Protein AF-A0A526TB05-F1 (afdb_monomer_lite)

Sequence (81 aa):
GSPSFRGAGGISVPLASALSIRNGEPVVLGIRPEHLRLSDDQGIPVTVAVVEPTGSEVQLIGRTAGGEEIVANFRERHSFT

Radius of gyration: 14.42 Å; chains: 1; bounding box: 37×22×37 Å

Structure (mmCIF, N/CA/C/O backbone):
data_AF-A0A526TB05-F1
#
_entry.id   AF-A0A526TB05-F1
#
loop_
_atom_site.group_PDB
_atom_site.id
_atom_site.type_symbol
_atom_site.label_atom_id
_atom_site.label_alt_id
_atom_site.label_comp_id
_atom_site.label_asym_id
_atom_site.label_entity_id
_atom_site.label_seq_id
_atom_site.pdbx_PDB_ins_code
_atom_site.Cartn_x
_atom_site.Cartn_y
_atom_site.Cartn_z
_atom_site.occupancy
_atom_site.B_iso_or_equiv
_atom_site.auth_seq_id
_atom_site.auth_comp_id
_atom_site.auth_asym_id
_atom_site.auth_atom_id
_atom_site.pdbx_PDB_model_num
ATOM 1 N N . GLY A 1 1 ? 19.281 12.005 -14.257 1.00 66.25 1 GLY A N 1
ATOM 2 C CA . GLY A 1 1 ? 18.015 12.112 -13.507 1.00 66.25 1 GLY A CA 1
ATOM 3 C C . GLY A 1 1 ? 18.116 11.269 -12.256 1.00 66.25 1 GLY A C 1
ATOM 4 O O . GLY A 1 1 ? 18.899 10.325 -12.267 1.00 66.25 1 GLY A O 1
ATOM 5 N N . SER A 1 2 ? 17.380 11.608 -11.199 1.00 82.31 2 SER A N 1
ATOM 6 C CA . SER A 1 2 ? 17.323 10.777 -9.989 1.00 82.31 2 SER A CA 1
ATOM 7 C C . SER A 1 2 ? 16.683 9.418 -10.313 1.00 82.31 2 SER A C 1
ATOM 9 O O . SER A 1 2 ? 15.695 9.388 -11.05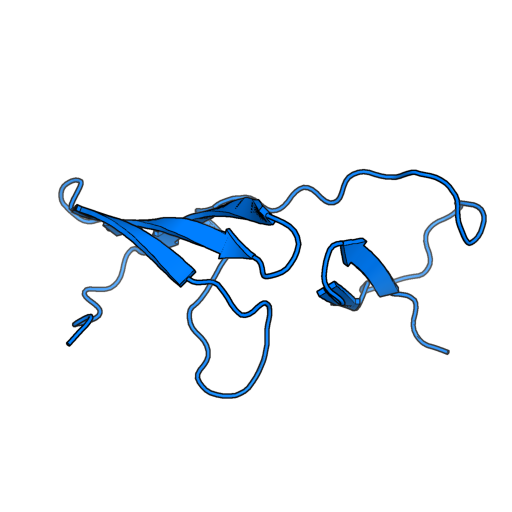5 1.00 82.31 2 SER A O 1
ATOM 11 N N . PRO A 1 3 ? 17.241 8.297 -9.830 1.00 91.19 3 PRO A N 1
ATOM 12 C CA . PRO A 1 3 ? 16.701 6.972 -10.111 1.00 91.19 3 PRO A CA 1
ATOM 13 C C . PRO A 1 3 ? 15.319 6.796 -9.467 1.00 91.19 3 PRO A C 1
ATOM 15 O O . PRO A 1 3 ? 15.052 7.318 -8.385 1.00 91.19 3 PRO A O 1
ATOM 18 N N . SER A 1 4 ? 14.434 6.060 -10.138 1.00 93.25 4 SER A N 1
ATOM 19 C CA . SER A 1 4 ? 13.095 5.735 -9.635 1.00 93.25 4 SER A CA 1
ATOM 20 C C . SER A 1 4 ? 12.721 4.301 -9.988 1.00 93.25 4 SER A C 1
ATOM 22 O O . SER A 1 4 ? 13.055 3.812 -11.068 1.00 93.25 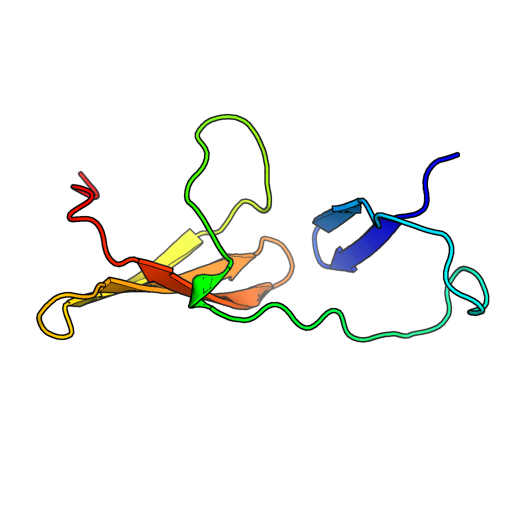4 SER A O 1
ATOM 24 N N . PHE A 1 5 ? 12.016 3.641 -9.074 1.00 93.81 5 PHE A N 1
ATOM 25 C CA . PHE A 1 5 ? 11.283 2.416 -9.359 1.00 93.81 5 PHE A CA 1
ATOM 26 C C . PHE A 1 5 ? 9.963 2.774 -10.047 1.00 93.81 5 PHE A C 1
ATOM 28 O O . PHE A 1 5 ? 9.295 3.724 -9.631 1.00 93.81 5 PHE A O 1
ATOM 35 N N . ARG A 1 6 ? 9.585 2.010 -11.077 1.00 93.81 6 ARG A N 1
ATOM 36 C CA . ARG A 1 6 ? 8.316 2.168 -11.796 1.00 93.81 6 ARG A CA 1
ATOM 37 C C . ARG A 1 6 ? 7.479 0.905 -11.653 1.00 93.81 6 ARG A C 1
ATOM 39 O O . ARG A 1 6 ? 7.894 -0.150 -12.126 1.00 93.81 6 ARG A O 1
ATOM 46 N N . GLY A 1 7 ? 6.325 1.041 -11.008 1.00 92.69 7 GLY A N 1
ATOM 47 C CA . GLY A 1 7 ? 5.333 -0.023 -10.856 1.00 92.69 7 GLY A CA 1
ATOM 48 C C . GLY A 1 7 ? 4.195 0.098 -11.870 1.00 92.69 7 GLY A C 1
ATOM 49 O O . GLY A 1 7 ? 4.191 0.985 -12.732 1.00 92.69 7 GLY A O 1
ATOM 50 N N . ALA A 1 8 ? 3.206 -0.786 -11.757 1.00 91.19 8 ALA A N 1
ATOM 51 C CA . ALA A 1 8 ? 1.997 -0.707 -12.568 1.00 91.19 8 ALA A CA 1
ATOM 52 C C . ALA A 1 8 ? 1.166 0.538 -12.201 1.00 91.19 8 ALA A C 1
ATOM 54 O O . ALA A 1 8 ? 1.370 1.171 -11.167 1.00 91.19 8 ALA A O 1
ATOM 55 N N . GLY A 1 9 ? 0.229 0.934 -13.068 1.00 89.12 9 GLY A N 1
ATOM 56 C CA . GLY A 1 9 ? -0.704 2.029 -12.762 1.00 89.12 9 GLY A CA 1
ATOM 57 C C . GLY A 1 9 ? -0.056 3.405 -12.547 1.00 89.12 9 GLY A C 1
ATOM 58 O O . GLY A 1 9 ? -0.661 4.263 -11.915 1.00 89.12 9 GLY A O 1
ATOM 59 N N . GLY A 1 10 ? 1.166 3.620 -13.049 1.00 89.88 10 GLY A N 1
ATOM 60 C CA . GLY A 1 10 ? 1.868 4.905 -12.945 1.00 89.88 10 GLY A CA 1
ATOM 61 C C . GLY A 1 10 ? 2.613 5.131 -11.626 1.00 89.88 10 GLY A C 1
ATOM 62 O O . GLY A 1 10 ? 3.075 6.245 -11.385 1.00 89.88 10 GLY A O 1
ATOM 63 N N . ILE A 1 11 ? 2.767 4.098 -10.789 1.00 91.94 11 ILE A N 1
ATOM 64 C CA . ILE A 1 11 ? 3.540 4.183 -9.543 1.00 91.94 11 ILE A CA 1
ATOM 65 C C . ILE A 1 11 ? 4.987 4.569 -9.848 1.00 91.94 11 ILE A C 1
ATOM 67 O O . ILE A 1 11 ? 5.663 3.921 -10.650 1.00 91.94 11 ILE A O 1
ATOM 71 N N . SER A 1 12 ? 5.477 5.593 -9.152 1.00 92.56 12 SER A N 1
ATOM 72 C CA . SER A 1 12 ? 6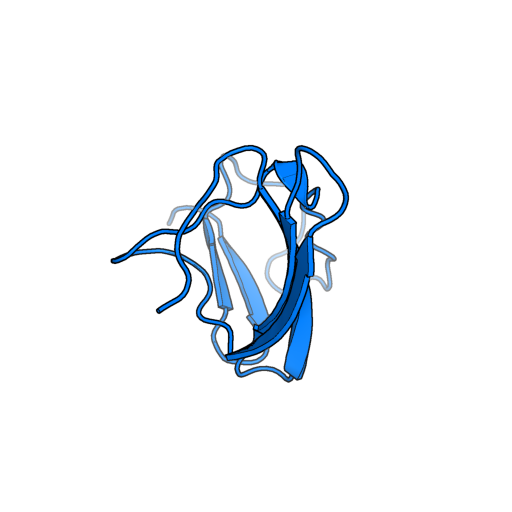.867 6.032 -9.215 1.00 92.56 12 SER A CA 1
ATOM 73 C C . SER A 1 12 ? 7.394 6.280 -7.809 1.00 92.56 12 SER A C 1
ATOM 75 O O . SER A 1 12 ? 6.921 7.181 -7.121 1.00 92.56 12 SER A O 1
ATOM 77 N N . VAL A 1 13 ? 8.398 5.506 -7.398 1.00 92.44 13 VAL A N 1
ATOM 78 C CA . VAL A 1 13 ? 9.050 5.660 -6.090 1.00 92.44 13 VAL A CA 1
ATOM 79 C C . VAL A 1 13 ? 10.491 6.124 -6.301 1.00 92.44 13 VAL A C 1
ATOM 81 O O . VAL A 1 13 ? 11.269 5.399 -6.931 1.00 92.44 13 VAL A O 1
ATOM 84 N N . PRO A 1 14 ? 10.875 7.319 -5.814 1.00 91.88 14 PRO A N 1
ATOM 85 C CA . PRO A 1 14 ? 12.257 7.779 -5.867 1.00 91.88 14 PRO A CA 1
ATOM 86 C C . PRO A 1 14 ? 13.183 6.832 -5.103 1.00 91.88 14 PRO A C 1
ATOM 88 O O . PRO A 1 14 ? 12.867 6.394 -3.998 1.00 91.88 14 PRO A O 1
ATOM 91 N N . LEU A 1 15 ? 14.347 6.542 -5.676 1.00 90.88 15 LEU A N 1
ATOM 92 C CA . LEU A 1 15 ? 15.384 5.752 -5.022 1.00 90.88 15 LEU A CA 1
ATOM 93 C C . LEU A 1 15 ? 16.471 6.684 -4.484 1.00 90.88 15 LEU A C 1
ATOM 95 O O . LEU A 1 15 ? 16.868 7.642 -5.147 1.00 90.88 15 LEU A O 1
ATOM 99 N N . ALA A 1 16 ? 16.963 6.392 -3.279 1.00 87.19 16 ALA A N 1
ATOM 100 C CA . ALA A 1 16 ? 17.972 7.216 -2.611 1.00 87.19 16 ALA A CA 1
ATOM 101 C C . ALA A 1 16 ? 19.314 7.245 -3.363 1.00 87.19 16 ALA A C 1
ATOM 103 O O . ALA A 1 16 ? 20.045 8.232 -3.307 1.00 87.19 16 ALA A O 1
ATOM 104 N N . SER A 1 17 ? 19.641 6.167 -4.075 1.00 86.56 17 SER A N 1
ATOM 105 C CA . SER A 1 17 ? 20.864 6.046 -4.858 1.00 86.56 17 SER A CA 1
ATOM 106 C C . SER A 1 17 ? 20.644 5.184 -6.096 1.00 86.56 17 SER A C 1
ATOM 108 O O . SER A 1 17 ? 19.659 4.451 -6.217 1.00 86.56 17 SER A O 1
ATOM 110 N N . ALA A 1 18 ? 21.570 5.301 -7.048 1.00 83.00 18 ALA A N 1
ATOM 111 C CA . ALA A 1 18 ? 21.600 4.411 -8.194 1.00 83.00 18 ALA A CA 1
ATOM 112 C C . ALA A 1 18 ? 21.954 2.996 -7.728 1.00 83.00 18 ALA A C 1
ATOM 114 O O . ALA A 1 18 ? 22.888 2.793 -6.952 1.00 83.00 18 ALA A O 1
ATOM 115 N N . LEU A 1 19 ? 21.199 2.029 -8.226 1.00 86.00 19 LEU A N 1
ATOM 116 C CA . LEU A 1 19 ? 21.450 0.615 -8.019 1.00 86.00 19 LEU A CA 1
ATOM 117 C C . LEU A 1 19 ? 22.231 0.078 -9.226 1.00 86.00 19 LEU A C 1
ATOM 119 O O . LEU A 1 19 ? 22.038 0.545 -10.349 1.00 86.00 19 LEU A O 1
ATOM 123 N N . SER A 1 20 ? 23.089 -0.918 -9.010 1.00 89.38 20 SER A N 1
ATOM 124 C CA . SER A 1 20 ? 23.838 -1.600 -10.077 1.00 89.38 20 SER A CA 1
ATOM 125 C C . SER A 1 20 ? 22.952 -2.590 -10.848 1.00 89.38 20 SER A C 1
ATOM 127 O O . SER A 1 20 ? 23.237 -3.781 -10.898 1.00 89.38 20 SER A O 1
ATOM 129 N N . ILE A 1 21 ? 21.860 -2.087 -11.419 1.00 88.31 21 ILE A N 1
ATOM 130 C CA . ILE A 1 21 ? 20.859 -2.814 -12.215 1.00 88.31 21 ILE A CA 1
ATOM 131 C C . ILE A 1 21 ? 20.653 -2.095 -13.541 1.00 88.31 21 ILE A C 1
ATOM 133 O O . ILE A 1 21 ? 20.842 -0.878 -13.650 1.00 88.31 21 ILE A O 1
ATOM 137 N N . ARG A 1 22 ? 20.274 -2.846 -14.574 1.00 89.25 22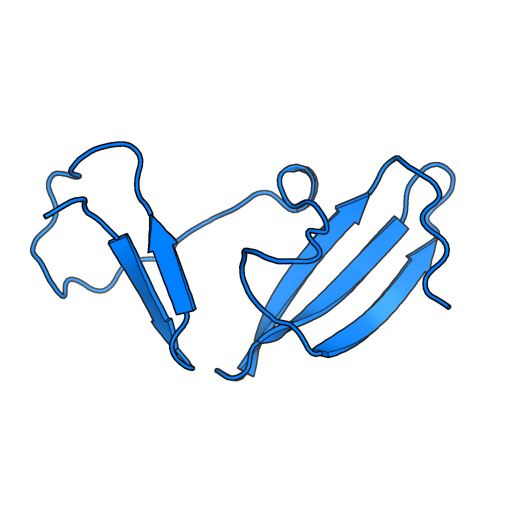 ARG A N 1
ATOM 138 C CA . ARG A 1 22 ? 19.999 -2.251 -15.882 1.00 89.25 22 ARG A CA 1
ATOM 139 C C . ARG A 1 22 ? 18.665 -1.511 -15.832 1.00 89.25 22 ARG A C 1
ATOM 141 O O . ARG A 1 22 ? 17.716 -1.936 -15.180 1.00 89.25 22 ARG A O 1
ATOM 148 N N . ASN A 1 23 ? 18.571 -0.393 -16.548 1.00 89.25 23 ASN A N 1
ATOM 149 C CA . ASN A 1 23 ? 17.292 0.296 -16.689 1.00 89.25 23 ASN A CA 1
ATOM 150 C C . ASN A 1 23 ? 16.278 -0.624 -17.397 1.00 89.25 23 ASN A C 1
ATOM 152 O O . ASN A 1 23 ? 16.613 -1.235 -18.411 1.00 89.25 23 ASN A O 1
ATOM 156 N N . GLY A 1 24 ? 15.061 -0.710 -16.858 1.00 89.56 24 GLY A N 1
ATOM 157 C CA . GLY A 1 24 ? 14.001 -1.591 -17.353 1.00 89.56 24 GLY A CA 1
ATOM 158 C C . GLY A 1 24 ? 14.127 -3.053 -16.918 1.00 89.56 24 GLY A C 1
ATOM 159 O O . GLY A 1 24 ? 13.310 -3.872 -17.332 1.00 89.56 24 GLY A O 1
ATOM 160 N N . GLU A 1 25 ? 15.121 -3.396 -16.096 1.00 92.31 25 GLU A N 1
ATOM 161 C CA . GLU A 1 25 ? 15.232 -4.733 -15.518 1.00 92.31 25 GLU A CA 1
ATOM 162 C C . GLU A 1 25 ? 14.054 -5.001 -14.562 1.00 92.31 25 GLU A C 1
ATOM 164 O O . GLU A 1 25 ? 13.763 -4.154 -13.709 1.00 92.31 25 GLU A O 1
ATOM 169 N N . PRO A 1 26 ? 13.353 -6.146 -14.689 1.00 92.06 26 PRO A N 1
ATOM 170 C CA . PRO A 1 26 ? 12.289 -6.510 -13.764 1.00 92.06 26 PRO A CA 1
ATOM 171 C C . PRO A 1 26 ? 12.841 -6.670 -12.348 1.00 92.06 26 PRO A C 1
ATOM 173 O O . PRO A 1 26 ? 13.707 -7.505 -12.094 1.00 92.06 26 PRO A O 1
ATOM 176 N N . VAL A 1 27 ? 12.319 -5.876 -11.419 1.00 92.50 27 VAL A N 1
ATOM 177 C CA . VAL A 1 27 ? 12.717 -5.887 -10.010 1.00 92.50 27 VAL A CA 1
ATOM 178 C C . VAL A 1 27 ? 11.485 -5.806 -9.117 1.00 92.50 27 VAL A C 1
ATOM 180 O O . VAL A 1 27 ? 10.423 -5.358 -9.546 1.00 92.50 27 VAL A O 1
ATOM 183 N N . VAL A 1 28 ? 11.636 -6.216 -7.860 1.00 92.50 28 VAL A N 1
ATOM 184 C CA . VAL A 1 28 ? 10.594 -6.106 -6.833 1.00 92.50 28 VAL A CA 1
ATOM 185 C C . VAL A 1 28 ? 11.019 -5.058 -5.810 1.00 92.50 28 VAL A C 1
ATOM 187 O O . VAL A 1 28 ? 12.098 -5.162 -5.226 1.00 92.50 28 VAL A O 1
ATOM 190 N N . LEU A 1 29 ? 10.166 -4.059 -5.575 1.00 92.75 29 LEU A N 1
ATOM 191 C CA . LEU A 1 29 ? 10.352 -3.080 -4.507 1.00 92.75 29 LEU A CA 1
ATOM 192 C C . LEU A 1 29 ? 9.640 -3.563 -3.238 1.00 92.75 29 LEU A C 1
ATOM 194 O O . LEU A 1 29 ? 8.418 -3.515 -3.146 1.00 92.75 29 LEU A O 1
ATOM 198 N N . GLY A 1 30 ? 10.412 -4.018 -2.252 1.00 93.75 30 GLY A N 1
ATOM 199 C CA . GLY A 1 30 ? 9.889 -4.382 -0.936 1.00 93.75 30 GLY A CA 1
ATOM 200 C C . GLY A 1 30 ? 9.915 -3.200 0.032 1.00 93.75 30 GLY A C 1
ATOM 201 O O . GLY A 1 30 ? 10.978 -2.633 0.282 1.00 93.75 30 GLY A O 1
ATOM 202 N N . ILE A 1 31 ? 8.765 -2.865 0.618 1.00 93.69 31 ILE A N 1
ATOM 203 C CA . ILE A 1 31 ? 8.636 -1.891 1.712 1.00 93.69 31 ILE A CA 1
ATOM 204 C C . ILE A 1 31 ? 7.944 -2.602 2.875 1.00 93.69 31 ILE A C 1
ATOM 206 O O . ILE A 1 31 ? 6.944 -3.289 2.676 1.00 93.69 31 ILE A O 1
ATOM 210 N N . ARG A 1 32 ? 8.487 -2.473 4.089 1.00 95.06 32 ARG A N 1
ATOM 211 C CA . ARG A 1 32 ? 7.833 -3.029 5.280 1.00 95.06 32 ARG A CA 1
ATOM 212 C C . ARG A 1 32 ? 6.552 -2.237 5.593 1.00 95.06 32 ARG A C 1
ATOM 214 O O . ARG A 1 32 ? 6.610 -1.010 5.499 1.00 95.06 32 ARG A O 1
ATOM 221 N N . PRO A 1 33 ? 5.436 -2.878 5.986 1.00 95.12 33 PRO A N 1
ATOM 222 C CA . PRO A 1 33 ? 4.171 -2.185 6.256 1.00 95.12 33 PRO A CA 1
ATOM 223 C C . PRO A 1 33 ? 4.280 -1.006 7.228 1.00 95.12 33 PRO A C 1
ATOM 225 O O . PRO A 1 33 ? 3.675 0.039 7.013 1.00 95.12 33 PRO A O 1
ATOM 228 N N . GLU A 1 34 ? 5.098 -1.145 8.266 1.00 94.88 34 GLU A N 1
ATOM 229 C CA . GLU A 1 34 ? 5.361 -0.136 9.297 1.00 94.88 34 GLU A CA 1
ATOM 230 C C . GLU A 1 34 ? 6.212 1.057 8.816 1.00 94.88 34 GLU A C 1
ATOM 232 O O . GLU A 1 34 ? 6.387 2.037 9.539 1.00 94.88 34 GLU A O 1
ATOM 237 N N . HIS A 1 35 ? 6.776 0.987 7.606 1.00 93.81 35 HIS A N 1
ATOM 238 C CA . HIS A 1 35 ? 7.510 2.095 6.985 1.00 93.81 35 HIS A CA 1
ATOM 239 C C . HIS A 1 35 ? 6.623 2.969 6.093 1.00 93.81 35 HIS A C 1
ATOM 241 O O . HIS A 1 35 ? 7.083 4.001 5.602 1.00 93.81 35 HIS A O 1
ATOM 247 N N . LEU A 1 36 ? 5.368 2.575 5.878 1.00 93.56 36 LEU A N 1
ATOM 248 C CA . LEU A 1 36 ? 4.394 3.384 5.161 1.00 93.56 36 LEU A CA 1
ATOM 249 C C . LEU A 1 36 ? 3.754 4.393 6.114 1.00 93.56 36 LEU A C 1
ATOM 251 O O . LEU A 1 36 ? 3.506 4.115 7.285 1.00 93.56 36 LEU A O 1
ATOM 255 N N . ARG A 1 37 ? 3.492 5.589 5.595 1.00 91.88 37 ARG A N 1
ATOM 256 C CA . ARG A 1 37 ? 2.821 6.673 6.311 1.00 91.88 37 ARG A CA 1
ATOM 257 C C . ARG A 1 37 ? 1.759 7.265 5.405 1.00 91.88 37 ARG A C 1
ATOM 259 O O . ARG A 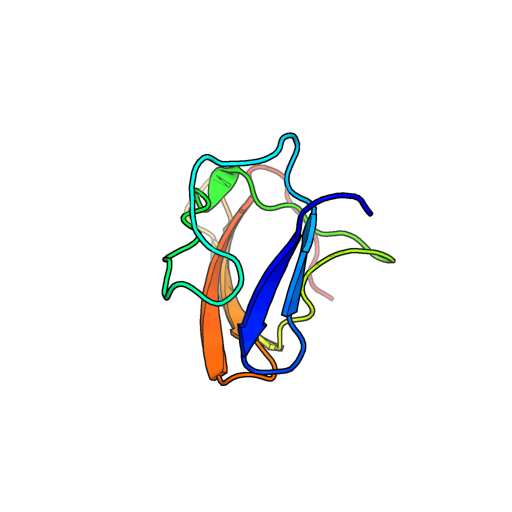1 37 ? 1.924 7.264 4.186 1.00 91.88 37 ARG A O 1
ATOM 266 N N . LEU A 1 38 ? 0.692 7.769 6.008 1.00 90.81 38 LEU A N 1
ATOM 267 C CA . LEU A 1 38 ? -0.288 8.571 5.291 1.00 90.81 38 LEU A CA 1
ATOM 268 C C . LEU A 1 38 ? 0.341 9.921 4.934 1.00 90.81 38 LEU A C 1
ATOM 270 O O . LEU A 1 38 ? 1.129 10.474 5.703 1.00 90.81 38 LEU A O 1
ATOM 274 N N . SER A 1 39 ? 0.003 10.428 3.758 1.00 90.75 39 SER A N 1
ATOM 275 C CA . SER A 1 39 ? 0.383 11.757 3.292 1.00 90.75 39 SER A CA 1
ATOM 276 C C . SER A 1 39 ? -0.776 12.315 2.480 1.00 90.75 39 SER A C 1
ATOM 278 O O . SER A 1 39 ? -1.434 11.576 1.745 1.00 90.75 39 SER A O 1
ATOM 280 N N . ASP A 1 40 ? -1.028 13.610 2.651 1.00 86.50 40 ASP A N 1
ATOM 281 C CA . ASP A 1 40 ? -2.142 14.304 2.005 1.00 86.50 40 ASP A CA 1
ATOM 282 C C . ASP A 1 40 ? -1.819 14.708 0.559 1.00 86.50 40 ASP A C 1
ATOM 284 O O . ASP A 1 40 ? -2.720 14.916 -0.252 1.00 86.50 40 ASP A O 1
ATOM 288 N N . ASP A 1 41 ? -0.534 14.838 0.226 1.00 86.69 41 ASP A N 1
ATOM 289 C CA . ASP A 1 41 ? -0.069 15.484 -0.998 1.00 86.69 41 ASP A CA 1
ATOM 290 C C . ASP A 1 41 ? 0.916 14.646 -1.820 1.00 86.69 41 ASP A C 1
ATOM 292 O O . ASP A 1 41 ? 1.079 14.923 -3.010 1.00 86.69 41 ASP A O 1
ATOM 296 N N . GLN A 1 42 ? 1.573 13.635 -1.241 1.00 86.50 42 GLN A N 1
ATOM 297 C CA . GLN A 1 42 ? 2.623 12.851 -1.896 1.00 86.50 42 GLN A CA 1
ATOM 298 C C . GLN A 1 42 ? 2.503 11.348 -1.594 1.00 86.50 42 GLN A C 1
ATOM 300 O O . GLN A 1 42 ? 2.140 10.932 -0.503 1.00 86.50 42 GLN A O 1
ATOM 305 N N . GLY A 1 43 ? 2.883 10.495 -2.548 1.00 90.88 43 GLY A N 1
ATOM 306 C CA . GLY A 1 43 ? 2.999 9.049 -2.323 1.00 90.88 43 GLY A CA 1
ATOM 307 C C . GLY A 1 43 ? 2.258 8.199 -3.347 1.00 90.88 43 GLY A C 1
ATOM 308 O O . GLY A 1 43 ? 2.055 8.607 -4.489 1.00 90.88 43 GLY A O 1
ATOM 309 N N . ILE A 1 44 ? 1.908 6.977 -2.939 1.00 92.88 44 ILE A N 1
ATOM 310 C CA . ILE A 1 44 ? 1.206 6.008 -3.783 1.00 92.88 44 ILE A CA 1
ATOM 311 C C . ILE A 1 44 ? -0.286 6.068 -3.437 1.00 92.88 44 ILE A C 1
ATOM 313 O O . ILE A 1 44 ? -0.658 5.632 -2.346 1.00 92.88 44 ILE A O 1
ATOM 317 N N . PRO A 1 45 ? -1.148 6.582 -4.331 1.00 92.44 45 PRO A N 1
ATOM 318 C CA . PRO A 1 45 ? -2.581 6.588 -4.088 1.00 92.44 45 PRO A CA 1
ATOM 319 C C . PRO A 1 45 ? -3.115 5.155 -4.089 1.00 92.44 45 PRO A C 1
ATOM 321 O O . PRO A 1 45 ? -2.816 4.357 -4.984 1.00 92.44 45 PRO A O 1
ATOM 324 N N . VAL A 1 46 ? -3.932 4.845 -3.086 1.00 94.50 46 VAL A N 1
ATOM 325 C CA . VAL A 1 46 ? -4.574 3.540 -2.932 1.00 94.50 46 VAL A CA 1
ATOM 326 C C . VAL A 1 46 ? -6.054 3.699 -2.628 1.00 94.50 46 VAL A C 1
ATOM 328 O O . VAL A 1 46 ? -6.471 4.633 -1.947 1.00 94.50 46 VAL A O 1
ATOM 331 N N . THR A 1 47 ? -6.855 2.752 -3.098 1.00 95.31 47 THR A N 1
ATOM 332 C CA . THR A 1 47 ? -8.224 2.558 -2.623 1.00 95.31 47 THR A CA 1
ATOM 333 C C . THR A 1 47 ? -8.190 1.625 -1.423 1.00 95.31 47 THR A C 1
ATOM 335 O O . THR A 1 47 ? -7.707 0.497 -1.533 1.00 95.31 47 THR A O 1
ATOM 338 N N . VAL A 1 48 ? -8.689 2.088 -0.279 1.00 95.75 48 VAL A N 1
ATOM 339 C CA . VAL A 1 48 ? -8.737 1.292 0.952 1.00 95.75 48 VAL A CA 1
ATOM 340 C C . VAL A 1 48 ? -9.765 0.173 0.800 1.00 95.75 48 VAL A C 1
ATOM 342 O O . VAL A 1 48 ? -10.921 0.425 0.470 1.00 95.75 48 VAL A O 1
ATOM 345 N N . ALA A 1 49 ? -9.333 -1.063 1.039 1.00 96.12 49 ALA A N 1
ATOM 346 C CA . ALA A 1 49 ? -10.182 -2.249 1.034 1.00 96.12 49 ALA A CA 1
ATOM 347 C C . ALA A 1 49 ? -10.528 -2.705 2.458 1.00 96.12 49 ALA A C 1
ATOM 349 O O . ALA A 1 49 ? -11.657 -3.118 2.708 1.00 96.12 49 ALA A O 1
ATOM 350 N N . VAL A 1 50 ? -9.568 -2.629 3.387 1.00 96.38 50 VAL A N 1
ATOM 351 C CA . VAL A 1 50 ? -9.740 -3.048 4.786 1.00 96.38 50 VAL A CA 1
ATOM 352 C C . VAL A 1 50 ? -9.012 -2.082 5.713 1.00 96.38 50 VAL A C 1
ATOM 354 O O . VAL A 1 50 ? -7.900 -1.648 5.412 1.00 96.38 50 VAL A O 1
ATOM 357 N N . VAL A 1 51 ? -9.635 -1.796 6.856 1.00 95.69 51 VAL A N 1
ATOM 358 C CA . VAL A 1 51 ? -9.008 -1.161 8.019 1.00 95.69 51 VAL A CA 1
ATOM 359 C C . VAL A 1 51 ? -9.285 -2.052 9.228 1.00 95.69 51 VAL A C 1
ATOM 361 O O . VAL A 1 51 ? -10.441 -2.231 9.606 1.00 95.69 51 VAL A O 1
ATOM 364 N N . GLU A 1 52 ? -8.239 -2.622 9.818 1.00 94.44 52 GLU A N 1
ATOM 365 C CA . GLU A 1 52 ? -8.326 -3.559 10.939 1.00 94.44 52 GLU A CA 1
ATOM 366 C C . GLU A 1 52 ? -7.548 -3.023 12.153 1.00 94.44 52 GLU A C 1
ATOM 368 O O . GLU A 1 52 ? -6.317 -2.957 12.132 1.00 94.44 52 GLU A O 1
ATOM 373 N N . PRO A 1 53 ? -8.238 -2.628 13.236 1.00 93.38 53 PRO A N 1
ATOM 374 C CA . PRO A 1 53 ? -7.590 -2.285 14.497 1.00 93.38 53 PRO A CA 1
ATOM 375 C C . PRO A 1 53 ? -7.098 -3.546 15.222 1.00 93.38 53 PRO A C 1
ATOM 377 O O . PRO A 1 53 ? -7.900 -4.360 15.679 1.00 93.38 53 PRO A O 1
ATOM 380 N N . THR A 1 54 ? -5.787 -3.681 15.411 1.00 88.06 54 THR A N 1
ATOM 381 C CA . THR A 1 54 ? -5.147 -4.824 16.085 1.00 88.06 54 THR A CA 1
ATOM 382 C C . THR A 1 54 ? -4.529 -4.398 17.420 1.00 88.06 54 THR A C 1
ATOM 384 O O . THR A 1 54 ? -3.338 -4.580 17.680 1.00 88.06 54 THR A O 1
ATOM 387 N N . GLY A 1 55 ? -5.336 -3.775 18.284 1.00 87.25 55 GLY A N 1
ATOM 388 C CA . GLY A 1 55 ? -4.905 -3.283 19.595 1.00 87.25 55 GLY A CA 1
ATOM 389 C C . GLY A 1 55 ? -4.355 -1.857 19.544 1.00 87.25 55 GLY A C 1
ATOM 390 O O . GLY A 1 55 ? -5.117 -0.905 19.391 1.00 87.25 55 GLY A O 1
ATOM 391 N N . SER A 1 56 ? -3.042 -1.695 19.730 1.00 86.69 56 SER A N 1
ATOM 392 C CA . SER A 1 56 ? -2.369 -0.385 19.661 1.00 86.69 56 SER A CA 1
ATOM 393 C C . SER A 1 56 ? -2.032 0.057 18.237 1.00 86.69 56 SER A C 1
ATOM 395 O O . SER A 1 56 ? -1.467 1.126 18.055 1.00 86.69 56 SER A O 1
ATOM 397 N N . GLU A 1 57 ? -2.341 -0.780 17.255 1.00 89.25 57 GLU A N 1
ATOM 398 C CA . GLU A 1 57 ? -1.937 -0.633 15.864 1.00 89.25 57 GLU A CA 1
ATOM 399 C C . GLU A 1 57 ? -3.169 -0.732 14.955 1.00 89.25 57 GLU A C 1
ATOM 401 O O . GLU A 1 57 ? -4.173 -1.354 15.319 1.00 89.25 57 GLU A O 1
ATOM 406 N N . VAL A 1 58 ? -3.091 -0.126 13.774 1.00 92.00 58 VAL A N 1
ATOM 407 C CA . VAL A 1 58 ? -4.102 -0.229 12.719 1.00 92.00 58 VAL A CA 1
ATOM 408 C C . VAL A 1 58 ? -3.445 -0.748 11.451 1.00 92.00 58 VAL A C 1
ATOM 410 O O . VAL A 1 58 ? -2.555 -0.103 10.897 1.00 92.00 58 VAL A O 1
ATOM 413 N N . GLN A 1 59 ? -3.937 -1.881 10.959 1.00 94.56 59 GLN A N 1
ATOM 414 C CA . GLN A 1 59 ? -3.557 -2.421 9.666 1.00 94.56 59 GLN A CA 1
ATOM 415 C C . GLN A 1 59 ? -4.510 -1.906 8.584 1.00 94.56 59 GLN A C 1
ATOM 417 O O . GLN A 1 59 ? -5.729 -2.004 8.711 1.00 94.56 59 GLN A O 1
ATOM 422 N N . LEU A 1 60 ? -3.953 -1.369 7.502 1.00 95.38 60 LEU A N 1
ATOM 423 C CA . LEU A 1 60 ? -4.694 -0.933 6.322 1.00 95.38 60 LEU A CA 1
ATOM 424 C C . LEU A 1 60 ? -4.273 -1.784 5.130 1.00 95.38 60 LEU A C 1
ATOM 426 O O . LEU A 1 60 ? -3.082 -1.899 4.840 1.00 95.38 60 LEU A O 1
ATOM 430 N N . ILE A 1 61 ? -5.252 -2.349 4.427 1.00 96.56 61 I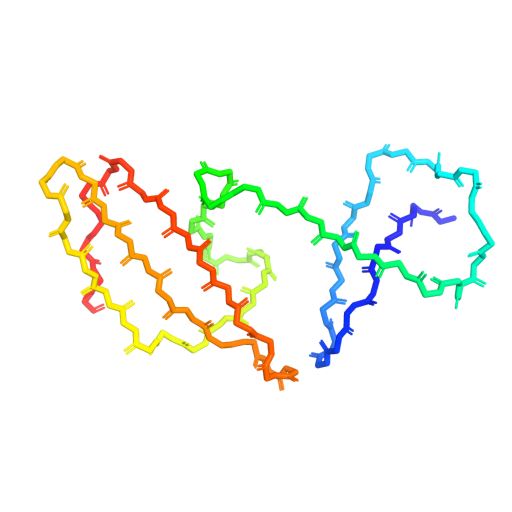LE A N 1
ATOM 431 C CA . ILE A 1 61 ? -5.048 -3.050 3.156 1.00 96.56 61 ILE A CA 1
ATOM 432 C C . ILE A 1 61 ? -5.679 -2.204 2.057 1.00 96.56 61 ILE A C 1
ATOM 434 O O . ILE A 1 61 ? -6.873 -1.900 2.104 1.00 96.56 61 ILE A O 1
ATOM 438 N N . GLY A 1 62 ? -4.875 -1.798 1.080 1.00 96.25 62 GLY A N 1
ATOM 439 C CA . GLY A 1 62 ? -5.292 -0.964 -0.040 1.00 96.25 62 GLY A CA 1
ATOM 440 C C . GLY A 1 62 ? -4.890 -1.561 -1.381 1.00 96.25 62 GLY A C 1
ATOM 441 O O . GLY A 1 62 ? -4.023 -2.429 -1.459 1.00 96.25 62 GLY A O 1
ATOM 442 N N . ARG A 1 63 ? -5.523 -1.085 -2.453 1.00 96.50 63 ARG A N 1
ATOM 443 C CA . ARG A 1 63 ? -5.183 -1.448 -3.833 1.00 96.50 63 ARG A CA 1
ATOM 444 C C . ARG A 1 63 ? -4.733 -0.225 -4.613 1.00 96.50 63 ARG A C 1
ATOM 446 O O . ARG A 1 63 ? -5.390 0.812 -4.561 1.00 96.50 63 ARG A O 1
ATOM 453 N N . THR A 1 64 ? -3.626 -0.342 -5.335 1.00 94.62 64 THR A N 1
ATOM 454 C CA . THR A 1 64 ? -3.144 0.710 -6.238 1.00 94.62 64 THR A CA 1
ATOM 455 C C . THR A 1 64 ? -3.998 0.764 -7.505 1.00 94.62 64 THR A C 1
ATOM 457 O O . THR A 1 64 ? -4.710 -0.187 -7.833 1.00 94.62 64 THR A O 1
ATOM 460 N N . ALA A 1 65 ? -3.874 1.841 -8.286 1.00 92.38 65 ALA A N 1
ATOM 461 C CA . ALA A 1 65 ? -4.488 1.925 -9.617 1.00 92.38 65 ALA A CA 1
ATOM 462 C C . ALA A 1 65 ? -4.013 0.809 -10.575 1.00 92.38 65 ALA A C 1
ATOM 464 O O . ALA A 1 65 ? -4.713 0.471 -11.527 1.00 92.38 65 ALA A O 1
ATOM 465 N N . GLY A 1 66 ? -2.834 0.226 -10.321 1.00 93.00 66 GLY A N 1
ATOM 466 C CA . GLY A 1 66 ? -2.298 -0.921 -11.055 1.00 93.00 66 GLY A CA 1
ATOM 467 C C . GLY A 1 66 ? -2.837 -2.280 -10.592 1.00 93.00 66 GLY A C 1
ATOM 468 O O . GLY A 1 66 ? -2.498 -3.291 -11.199 1.00 93.00 66 GLY A O 1
ATOM 469 N N . GLY A 1 67 ? -3.660 -2.318 -9.538 1.00 93.25 67 GLY A N 1
ATOM 470 C CA . GLY A 1 67 ? -4.224 -3.541 -8.958 1.00 93.25 67 GLY A CA 1
ATOM 471 C C . GLY A 1 67 ? -3.339 -4.225 -7.910 1.00 93.25 67 GLY A C 1
ATOM 472 O O . GLY A 1 67 ? -3.745 -5.242 -7.347 1.00 93.25 67 GLY A O 1
ATOM 473 N N . GLU A 1 68 ? -2.160 -3.672 -7.619 1.00 93.25 68 GLU A N 1
ATOM 474 C CA . GLU A 1 68 ? -1.243 -4.199 -6.605 1.00 93.25 68 GLU A CA 1
ATOM 475 C C . GLU A 1 68 ? -1.802 -3.954 -5.200 1.00 93.25 68 GLU A C 1
ATOM 477 O O . GLU A 1 68 ? -2.391 -2.908 -4.924 1.00 93.25 68 GLU A O 1
ATOM 482 N N . GLU A 1 69 ? -1.624 -4.924 -4.308 1.00 95.00 69 GLU A N 1
ATOM 483 C CA . GLU A 1 69 ? -2.040 -4.810 -2.912 1.00 95.00 69 GLU A CA 1
ATOM 484 C C . GLU A 1 69 ? -0.926 -4.180 -2.072 1.00 95.00 69 GLU A C 1
ATOM 486 O O . GLU A 1 69 ? 0.240 -4.560 -2.177 1.00 95.00 69 GLU A O 1
ATOM 491 N N . ILE A 1 70 ? -1.293 -3.215 -1.232 1.00 95.38 70 ILE A N 1
ATOM 492 C CA . ILE A 1 70 ? -0.400 -2.553 -0.284 1.00 95.38 70 ILE A CA 1
ATOM 493 C C . ILE A 1 70 ? -0.951 -2.766 1.119 1.00 95.38 70 ILE A C 1
ATOM 495 O O . ILE A 1 70 ? -2.132 -2.533 1.372 1.00 95.38 70 ILE A O 1
ATOM 499 N N . VAL A 1 71 ? -0.071 -3.163 2.034 1.00 96.38 71 VAL A N 1
ATOM 500 C CA . VAL A 1 71 ? -0.375 -3.307 3.458 1.00 96.38 71 VAL A CA 1
ATOM 501 C C . VAL A 1 71 ? 0.440 -2.280 4.227 1.00 96.38 71 VAL A C 1
ATOM 503 O O . VAL A 1 71 ? 1.664 -2.278 4.119 1.00 96.38 71 VAL A O 1
ATOM 506 N N . ALA A 1 72 ? -0.227 -1.434 5.007 1.00 96.00 72 ALA A N 1
ATOM 507 C CA . ALA A 1 72 ? 0.396 -0.455 5.893 1.00 96.00 72 ALA A CA 1
ATOM 508 C C . ALA A 1 72 ? 0.020 -0.739 7.349 1.00 96.00 72 ALA A C 1
ATOM 510 O O . ALA A 1 72 ? -1.085 -1.208 7.621 1.00 96.00 72 ALA A O 1
ATOM 511 N N . ASN A 1 73 ? 0.941 -0.462 8.272 1.00 95.06 73 ASN A N 1
ATOM 512 C CA . ASN A 1 73 ? 0.696 -0.588 9.705 1.00 95.06 73 ASN A CA 1
ATOM 513 C C . ASN A 1 73 ? 0.966 0.745 10.412 1.00 95.06 73 ASN A C 1
ATOM 515 O O . ASN A 1 73 ? 2.056 1.304 10.275 1.00 95.06 73 ASN A O 1
ATOM 519 N N . PHE A 1 74 ? -0.018 1.245 11.159 1.00 90.88 74 PHE A N 1
ATOM 520 C CA . PHE A 1 74 ? 0.031 2.542 11.825 1.00 90.88 74 PHE A CA 1
ATOM 521 C C . PHE A 1 74 ? -0.086 2.399 13.343 1.00 90.88 74 PHE A C 1
ATOM 523 O O . PHE A 1 74 ? -1.060 1.843 13.846 1.00 90.88 74 PHE A O 1
ATOM 530 N N . ARG A 1 75 ? 0.862 3.003 14.069 1.00 81.56 75 ARG A N 1
ATOM 531 C CA . ARG A 1 75 ? 0.863 3.052 15.544 1.00 81.56 75 ARG A CA 1
ATOM 532 C C . ARG A 1 75 ? -0.008 4.177 16.116 1.00 81.56 75 ARG A C 1
ATOM 534 O O . ARG A 1 75 ? -0.343 4.181 17.298 1.00 81.56 75 ARG A O 1
ATOM 541 N N . GLU A 1 76 ? -0.316 5.182 15.298 1.00 64.94 76 GLU A N 1
ATOM 542 C CA . GLU A 1 76 ? -1.079 6.369 15.687 1.00 64.94 76 GLU A CA 1
ATOM 543 C C . GLU A 1 76 ? -2.569 6.182 15.364 1.00 64.94 76 GLU A C 1
ATOM 545 O O . GLU A 1 76 ? -2.935 5.656 14.311 1.00 64.94 76 GLU A O 1
ATOM 550 N N . ARG A 1 77 ? -3.454 6.619 16.274 1.00 58.16 77 ARG A N 1
ATOM 551 C CA . ARG A 1 77 ? -4.906 6.635 16.030 1.00 58.16 77 ARG A CA 1
ATOM 552 C C . ARG A 1 77 ? -5.231 7.725 15.006 1.00 58.16 77 ARG A C 1
ATOM 554 O O . ARG A 1 77 ? -5.526 8.855 15.386 1.00 58.16 77 ARG A O 1
ATOM 561 N N . HIS A 1 78 ? -5.188 7.387 13.724 1.00 57.56 78 HIS A N 1
ATOM 562 C CA . HIS A 1 78 ? -5.734 8.233 12.668 1.00 57.56 78 HIS A CA 1
ATOM 563 C C . HIS A 1 78 ? -7.233 7.946 12.512 1.00 57.56 78 HIS A C 1
ATOM 565 O O . HIS A 1 78 ? -7.640 6.795 12.355 1.00 57.56 78 HIS A O 1
ATOM 571 N N . SER A 1 79 ? -8.066 8.986 12.576 1.00 54.25 79 SER A N 1
ATOM 572 C CA . SER A 1 79 ? -9.478 8.874 12.205 1.00 54.25 79 SER A CA 1
ATOM 573 C C . SER A 1 79 ? -9.579 8.838 10.684 1.00 54.25 79 SER A C 1
ATOM 575 O O . SER A 1 79 ? -9.378 9.855 10.030 1.00 54.25 79 SER A O 1
ATOM 577 N N . PHE A 1 80 ? -9.904 7.677 10.123 1.00 57.38 80 PHE A N 1
ATOM 578 C CA . PHE A 1 80 ? -10.292 7.540 8.720 1.00 57.38 80 PHE A CA 1
ATOM 579 C C . PHE A 1 80 ? -11.787 7.879 8.626 1.00 57.38 80 PHE A C 1
ATOM 581 O O . PHE A 1 80 ? -12.623 6.993 8.790 1.00 57.38 80 PHE A O 1
ATOM 588 N N . THR A 1 81 ? -12.122 9.169 8.509 1.00 49.09 81 THR A N 1
ATOM 589 C CA . THR A 1 81 ? -13.516 9.644 8.363 1.00 49.09 81 THR A CA 1
ATOM 590 C C . THR A 1 81 ? -13.723 10.219 6.977 1.00 49.09 81 THR A C 1
ATOM 592 O O . THR A 1 81 ? -12.787 10.898 6.503 1.00 49.09 81 THR A O 1
#

pLDDT: mean 88.95, std 10.14, range [49.09, 96.56]

Foldseek 3Di:
DFDWDADAPGFTHTDPDDDPDDPPPDDDDDDDQANDDDDPPDDFDWAWDDWDDPDQKIWTWTAGSRRDIHIHIGNDPDDPD

Secondary structure (DSSP, 8-state):
---EEE-GGG-EEE-SS--SS-TT--------GGG----SSSS--EEEEEEEE-SS-EEEEEEETTS-EEEEEESS-----